Protein AF-A0A8T5DKL9-F1 (afdb_monomer_lite)

Sequence (125 aa):
MVCGAIACVGKIAPLYNLAFSVIAFGLLIALISIKMNHNKVFIKPWYYLLSALSVFILEELITALKFFNIISESAIPRWFNAVFELIMVALFIYMLFVQINHVTEKYKQQTDELDRGRSQTRNLK

Secondary structure (DSSP, 8-state):
----HHHHHHHHHHHHHHHHHHHHHHHHHHHHHHHHT-TTS--HHHHHHHHHHHHHHHHHHHHHHHHTTSS-GGGS-THHHHHHHHHHHHHHHHHHHHHHHHHHHHHHHHHHHHHHHHHHHHTT-

Foldseek 3Di:
DPCDPCNVCVLCVLVVVLVVLVVVLVVLVVVLVVCVVPPPDDNVLSVLVNVLSVLVNVLSVVVVCCSVVVDPPVVDDPCNVVVSVVSSVVSNVVSVVVVVVVVVVVVVVVVVVVVVVVVVVVVVD

Structure (mmCIF, N/CA/C/O backbone):
data_AF-A0A8T5DKL9-F1
#
_entry.id   AF-A0A8T5DKL9-F1
#
loop_
_atom_site.group_PDB
_atom_site.id
_atom_site.type_symbol
_atom_site.label_atom_id
_atom_site.label_alt_id
_atom_site.label_comp_id
_atom_site.label_asym_id
_atom_site.label_entity_id
_atom_site.label_seq_id
_atom_site.pdbx_PDB_ins_code
_atom_site.Cartn_x
_atom_site.Cartn_y
_atom_site.Cartn_z
_atom_site.occupancy
_atom_site.B_iso_or_equiv
_atom_site.auth_seq_id
_atom_site.auth_comp_id
_atom_site.auth_asym_id
_atom_site.auth_atom_id
_atom_site.pdbx_PDB_model_num
ATOM 1 N N . MET A 1 1 ? 29.363 14.542 -22.632 1.00 45.66 1 MET A N 1
ATOM 2 C CA . MET A 1 1 ? 28.072 14.679 -21.924 1.00 45.66 1 MET A CA 1
ATOM 3 C C . MET A 1 1 ? 28.330 14.506 -20.442 1.00 45.66 1 MET A C 1
ATOM 5 O O . MET A 1 1 ? 28.635 13.401 -20.015 1.00 45.66 1 MET A O 1
ATOM 9 N N . VAL A 1 2 ? 28.303 15.595 -19.677 1.00 47.25 2 VAL A N 1
ATOM 10 C CA . VAL A 1 2 ? 28.479 15.544 -18.222 1.00 47.25 2 VAL A CA 1
ATOM 11 C C . VAL A 1 2 ? 27.170 15.008 -17.641 1.00 47.25 2 VAL A C 1
ATOM 13 O O . VAL A 1 2 ? 26.165 15.715 -17.655 1.00 47.25 2 VAL A O 1
ATOM 16 N N . CYS A 1 3 ? 27.147 13.744 -17.204 1.00 52.09 3 CYS A N 1
ATOM 17 C CA . CYS A 1 3 ? 26.054 13.241 -16.368 1.00 52.09 3 CYS A CA 1
ATOM 18 C C . CYS A 1 3 ? 26.123 14.038 -15.064 1.00 52.09 3 CYS A C 1
ATOM 20 O O . CYS A 1 3 ? 26.956 13.752 -14.206 1.00 52.09 3 CYS A O 1
ATOM 22 N N . GLY A 1 4 ? 25.324 15.098 -14.937 1.00 58.34 4 GLY A N 1
ATOM 23 C CA . GLY A 1 4 ? 25.171 15.780 -13.658 1.00 58.34 4 GLY A CA 1
ATOM 24 C C . GLY A 1 4 ? 24.690 14.764 -12.626 1.00 58.34 4 GLY A C 1
ATOM 25 O O . GLY A 1 4 ? 23.873 13.903 -12.959 1.00 58.34 4 GLY A O 1
ATOM 26 N N . ALA A 1 5 ? 25.179 14.855 -11.387 1.00 58.75 5 ALA A N 1
ATOM 27 C CA . ALA A 1 5 ? 24.816 13.938 -10.302 1.00 58.75 5 ALA A CA 1
ATOM 28 C C . ALA A 1 5 ? 23.294 13.702 -10.213 1.00 58.75 5 ALA A C 1
ATOM 30 O O . ALA A 1 5 ? 22.856 12.594 -9.950 1.00 58.75 5 ALA A O 1
ATOM 31 N N . ILE A 1 6 ? 22.488 14.706 -10.563 1.00 59.56 6 ILE A N 1
ATOM 32 C CA . ILE A 1 6 ? 21.021 14.668 -10.622 1.00 59.56 6 ILE A CA 1
ATOM 33 C C . ILE A 1 6 ? 20.492 13.627 -11.632 1.00 59.56 6 ILE A C 1
ATOM 35 O O . ILE A 1 6 ? 19.583 12.865 -11.314 1.00 59.56 6 ILE A O 1
ATOM 39 N N . ALA A 1 7 ? 21.076 13.546 -12.832 1.00 57.22 7 ALA A N 1
ATOM 40 C CA . ALA A 1 7 ? 20.661 12.598 -13.871 1.00 57.22 7 ALA A CA 1
ATOM 41 C C . ALA A 1 7 ? 21.092 11.162 -13.547 1.00 57.22 7 ALA A C 1
ATOM 43 O O . ALA A 1 7 ? 20.392 10.208 -13.876 1.00 57.22 7 ALA A O 1
ATOM 44 N N . CYS A 1 8 ? 22.240 11.010 -12.889 1.00 57.41 8 CYS A N 1
ATOM 45 C CA . CYS A 1 8 ? 22.750 9.712 -12.473 1.00 57.41 8 CYS A CA 1
ATOM 46 C C . CYS A 1 8 ? 22.024 9.202 -11.199 1.00 57.41 8 CYS A C 1
ATOM 48 O O . CYS A 1 8 ? 21.677 8.027 -11.140 1.00 57.41 8 CYS A O 1
ATOM 50 N N . VAL A 1 9 ? 21.669 10.070 -10.240 1.00 59.41 9 VAL A N 1
ATOM 5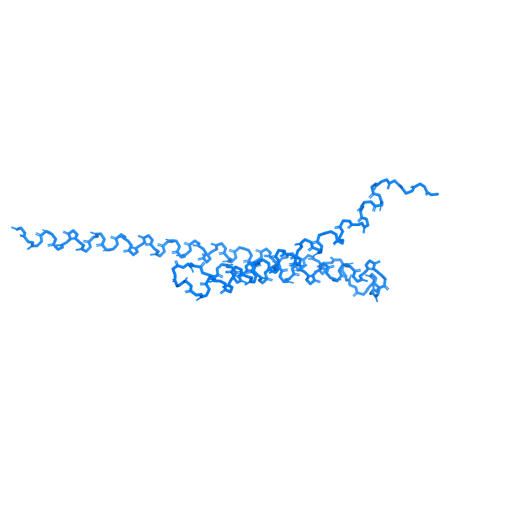1 C CA . VAL A 1 9 ? 20.866 9.723 -9.044 1.00 59.41 9 VAL A CA 1
ATOM 52 C C . VAL A 1 9 ? 19.405 9.435 -9.402 1.00 59.41 9 VAL A C 1
ATOM 54 O O . VAL A 1 9 ? 18.843 8.451 -8.922 1.00 59.41 9 VAL A O 1
ATOM 57 N N . GLY A 1 10 ? 18.803 10.221 -10.302 1.00 59.81 10 GLY A N 1
ATOM 58 C CA . GLY A 1 10 ? 17.418 10.015 -10.746 1.00 59.81 10 GLY A CA 1
ATOM 59 C C . GLY A 1 10 ? 17.177 8.664 -11.430 1.00 59.81 10 GLY A C 1
ATOM 60 O O . GLY A 1 10 ? 16.060 8.162 -11.412 1.00 59.81 10 GLY A O 1
ATOM 61 N N . LYS A 1 11 ? 18.228 8.039 -11.981 1.00 61.59 11 LYS A N 1
ATOM 62 C CA . LYS A 1 11 ? 18.165 6.695 -12.576 1.00 61.59 11 LYS A CA 1
ATOM 63 C C . LYS A 1 11 ? 18.253 5.556 -11.560 1.00 61.59 11 LYS A C 1
ATOM 65 O O . LYS A 1 11 ? 17.785 4.462 -11.849 1.00 61.59 11 LYS A O 1
ATOM 70 N N . ILE A 1 12 ? 18.861 5.790 -10.397 1.00 68.75 12 ILE A N 1
ATOM 71 C CA . ILE A 1 12 ? 19.069 4.751 -9.375 1.00 68.75 12 ILE A CA 1
ATOM 72 C C . ILE A 1 12 ? 17.951 4.796 -8.321 1.00 68.75 12 ILE A C 1
ATOM 74 O O . ILE A 1 12 ? 17.609 3.770 -7.739 1.00 68.75 12 ILE A O 1
ATOM 78 N N . ALA A 1 13 ? 17.326 5.961 -8.117 1.00 70.56 13 ALA A N 1
ATOM 79 C CA . ALA A 1 13 ? 16.236 6.142 -7.157 1.00 70.56 13 ALA A CA 1
ATOM 80 C C . ALA A 1 13 ? 15.088 5.106 -7.273 1.00 70.56 13 ALA A C 1
ATOM 82 O O . ALA A 1 13 ? 14.711 4.558 -6.235 1.00 70.56 13 ALA A O 1
ATOM 83 N N . PRO A 1 14 ? 14.589 4.740 -8.474 1.00 69.50 14 PRO A N 1
ATOM 84 C CA . PRO A 1 14 ? 13.527 3.734 -8.601 1.00 69.50 14 PRO A CA 1
ATOM 85 C C . PRO A 1 14 ? 13.951 2.346 -8.096 1.00 69.50 14 PRO A C 1
ATOM 87 O O . PRO A 1 14 ? 13.179 1.637 -7.458 1.00 69.50 14 PRO A O 1
ATOM 90 N N . LEU A 1 15 ? 15.217 1.965 -8.305 1.00 73.62 15 LEU A N 1
ATOM 91 C CA . LEU A 1 15 ? 15.743 0.670 -7.860 1.00 73.62 15 LEU A CA 1
ATOM 92 C C . LEU A 1 15 ? 15.833 0.583 -6.331 1.00 73.62 15 LEU A C 1
A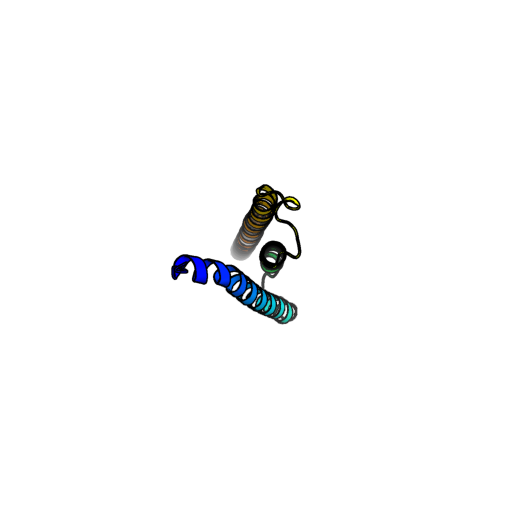TOM 94 O O . LEU A 1 15 ? 15.518 -0.461 -5.757 1.00 73.62 15 LEU A O 1
ATOM 98 N N . TYR A 1 16 ? 16.228 1.672 -5.661 1.00 79.88 16 TYR A N 1
ATOM 99 C CA . TYR A 1 16 ? 16.248 1.723 -4.196 1.00 79.88 16 TYR A CA 1
ATOM 100 C C . TYR A 1 16 ? 14.840 1.687 -3.598 1.00 79.88 16 TYR A C 1
ATOM 102 O O . TYR A 1 16 ? 14.618 0.956 -2.631 1.00 79.88 16 TYR A O 1
ATOM 110 N N . ASN A 1 17 ? 13.890 2.422 -4.185 1.00 80.94 17 ASN A N 1
ATOM 111 C CA . ASN A 1 17 ? 12.492 2.405 -3.751 1.00 80.94 17 ASN A CA 1
ATOM 112 C C . ASN A 1 17 ? 11.883 1.007 -3.889 1.00 80.94 17 ASN A C 1
ATOM 114 O O . ASN A 1 17 ? 11.266 0.511 -2.943 1.00 80.94 17 ASN A O 1
ATOM 118 N N . LEU A 1 18 ? 12.131 0.331 -5.014 1.00 81.31 18 LEU A N 1
ATOM 119 C CA . LEU A 1 18 ? 11.691 -1.044 -5.224 1.00 81.31 18 LEU A CA 1
ATOM 120 C C . LEU A 1 18 ? 12.291 -1.985 -4.168 1.00 81.31 18 LEU A C 1
ATOM 122 O O . LEU A 1 18 ? 11.548 -2.702 -3.499 1.00 81.31 18 LEU A O 1
ATOM 126 N N . ALA A 1 19 ? 13.609 -1.946 -3.947 1.00 83.06 19 ALA A N 1
ATOM 127 C CA . ALA A 1 19 ? 14.263 -2.792 -2.947 1.00 83.06 19 ALA A CA 1
ATOM 128 C C . ALA A 1 19 ? 13.713 -2.552 -1.529 1.00 83.06 19 ALA A C 1
ATOM 130 O O . ALA A 1 19 ? 13.400 -3.504 -0.810 1.00 83.06 19 ALA A O 1
ATOM 131 N N . PHE A 1 20 ? 13.539 -1.288 -1.140 1.00 85.06 20 PHE A N 1
ATOM 132 C CA . PHE A 1 20 ? 12.973 -0.928 0.158 1.00 85.06 20 PHE A CA 1
ATOM 133 C C . PHE A 1 20 ? 11.521 -1.404 0.305 1.00 85.06 20 PHE A C 1
ATOM 135 O O . PHE A 1 20 ? 11.155 -1.957 1.343 1.00 85.06 20 PHE A O 1
ATOM 142 N N . SER A 1 21 ? 10.708 -1.260 -0.744 1.00 86.38 21 SER A N 1
ATOM 143 C CA . SER A 1 21 ? 9.311 -1.707 -0.742 1.00 86.38 21 SER A CA 1
ATOM 144 C C . SER A 1 21 ? 9.174 -3.222 -0.577 1.00 86.38 21 SER A C 1
ATOM 146 O O . SER A 1 21 ? 8.324 -3.679 0.187 1.00 86.38 21 SER A O 1
ATOM 148 N N . VAL A 1 22 ? 10.061 -4.007 -1.199 1.00 87.50 22 VAL A N 1
ATOM 149 C CA . VAL A 1 22 ? 10.096 -5.471 -1.060 1.00 87.50 22 VAL A CA 1
ATOM 150 C C . VAL A 1 22 ? 10.464 -5.879 0.368 1.00 87.50 22 VAL A C 1
ATOM 152 O O . VAL A 1 22 ? 9.832 -6.772 0.935 1.00 87.50 22 VAL A O 1
ATOM 155 N N . ILE A 1 23 ? 11.438 -5.203 0.986 1.00 88.88 23 ILE A N 1
ATOM 156 C CA . ILE A 1 23 ? 11.796 -5.440 2.394 1.00 88.88 23 ILE A CA 1
ATOM 157 C C . ILE A 1 23 ? 10.606 -5.118 3.304 1.00 88.88 23 ILE A C 1
ATOM 159 O O . ILE A 1 23 ? 10.233 -5.937 4.148 1.00 88.88 23 ILE A O 1
ATOM 163 N N . ALA A 1 24 ? 9.981 -3.953 3.113 1.00 87.69 24 ALA A N 1
ATOM 164 C CA . ALA A 1 24 ? 8.801 -3.551 3.873 1.00 87.69 24 ALA A CA 1
ATOM 165 C C . ALA A 1 24 ? 7.657 -4.567 3.719 1.00 87.69 24 ALA A C 1
ATOM 167 O O . ALA A 1 24 ? 7.005 -4.910 4.704 1.00 87.69 24 ALA A O 1
ATOM 168 N N . PHE A 1 25 ? 7.461 -5.109 2.516 1.00 90.50 25 PHE A N 1
ATOM 169 C CA . PHE A 1 25 ? 6.454 -6.129 2.229 1.00 90.50 25 PHE A CA 1
ATOM 170 C C . PHE A 1 25 ? 6.725 -7.439 2.971 1.00 90.50 25 PHE A C 1
ATOM 172 O O . PHE A 1 25 ? 5.823 -7.974 3.619 1.00 90.50 25 PHE A O 1
ATOM 179 N N . GLY A 1 26 ? 7.976 -7.912 2.969 1.00 89.25 26 GLY A N 1
ATOM 180 C CA . GLY A 1 26 ? 8.386 -9.090 3.738 1.00 89.25 26 GLY A CA 1
ATOM 181 C C . GLY A 1 26 ? 8.169 -8.919 5.245 1.00 89.25 26 GLY A C 1
ATOM 182 O O . GLY A 1 26 ? 7.614 -9.806 5.898 1.00 89.25 26 GLY A O 1
ATOM 183 N N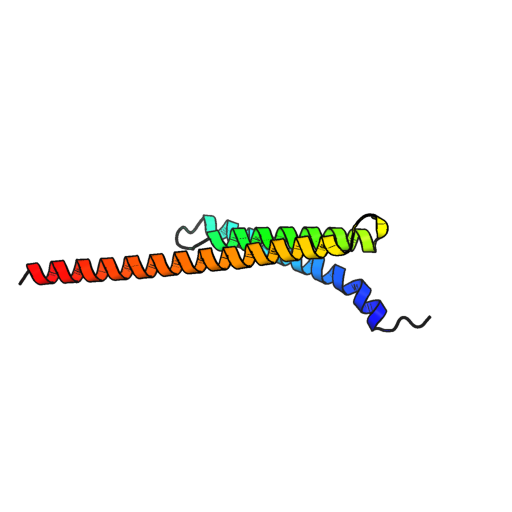 . LEU A 1 27 ? 8.527 -7.753 5.794 1.00 88.38 27 LEU A N 1
ATOM 184 C CA . LEU A 1 27 ? 8.281 -7.426 7.203 1.00 88.38 27 LEU A CA 1
ATOM 185 C C . LEU A 1 27 ? 6.784 -7.385 7.532 1.00 88.38 27 LEU A C 1
ATOM 187 O O . LEU A 1 27 ? 6.376 -7.863 8.592 1.00 88.38 27 LEU A O 1
ATOM 191 N N . LEU A 1 28 ? 5.954 -6.858 6.629 1.00 89.12 28 LEU A N 1
ATOM 192 C CA . LEU A 1 28 ? 4.508 -6.789 6.832 1.00 89.12 28 LEU A CA 1
ATOM 193 C C . LEU A 1 28 ? 3.864 -8.182 6.838 1.00 89.12 28 LEU A C 1
ATOM 195 O O . LEU A 1 28 ? 3.020 -8.465 7.690 1.00 89.12 28 LEU A O 1
ATOM 199 N N . ILE A 1 29 ? 4.292 -9.070 5.935 1.00 88.50 29 ILE A N 1
ATOM 200 C CA . ILE A 1 29 ? 3.859 -10.476 5.917 1.00 88.50 29 ILE A CA 1
ATOM 201 C C . ILE A 1 29 ? 4.263 -11.173 7.215 1.00 88.50 29 ILE A C 1
ATOM 203 O O . ILE A 1 29 ? 3.439 -11.863 7.823 1.00 88.50 29 ILE A O 1
ATOM 207 N N . ALA A 1 30 ? 5.504 -10.977 7.667 1.00 86.94 30 ALA A N 1
ATOM 208 C CA . ALA A 1 30 ? 5.980 -11.544 8.924 1.00 86.94 30 ALA A CA 1
ATOM 209 C C . ALA A 1 30 ? 5.142 -11.043 10.113 1.00 86.94 30 ALA A C 1
ATOM 211 O O . ALA A 1 30 ? 4.700 -11.845 10.937 1.00 86.94 30 ALA A O 1
ATOM 212 N N . LEU A 1 31 ? 4.838 -9.742 10.163 1.00 85.44 31 LEU A N 1
ATOM 213 C CA . LEU A 1 31 ? 3.996 -9.142 11.199 1.00 85.44 31 LEU A CA 1
ATOM 214 C C . LEU A 1 31 ? 2.582 -9.744 11.217 1.00 85.44 31 LEU A C 1
ATOM 216 O O . LEU A 1 31 ? 2.073 -10.088 12.284 1.00 85.44 31 LEU A O 1
ATOM 220 N N . ILE A 1 32 ? 1.949 -9.881 10.049 1.00 85.31 32 ILE A N 1
ATOM 221 C CA . ILE A 1 32 ? 0.617 -10.488 9.902 1.00 85.31 32 ILE A CA 1
ATOM 222 C C . ILE A 1 32 ? 0.651 -11.951 10.362 1.00 85.31 32 ILE A C 1
ATOM 224 O O . ILE A 1 32 ? -0.205 -12.363 11.146 1.00 85.31 32 ILE A O 1
ATOM 228 N N . SER A 1 33 ? 1.674 -12.702 9.951 1.00 83.69 33 SER A N 1
ATOM 229 C CA . SER A 1 33 ? 1.835 -14.126 10.275 1.00 83.69 33 SER A CA 1
ATOM 230 C C . SER A 1 33 ? 2.038 -14.363 11.775 1.00 83.69 33 SER A C 1
ATOM 232 O O . SER A 1 33 ? 1.369 -15.212 12.359 1.00 83.69 33 SER A O 1
ATOM 234 N N . ILE A 1 34 ? 2.895 -13.573 12.433 1.00 81.44 34 ILE A N 1
ATOM 235 C CA . ILE A 1 34 ? 3.119 -13.651 13.889 1.00 81.44 34 ILE A CA 1
ATOM 236 C C . ILE A 1 34 ? 1.828 -13.330 14.650 1.00 81.44 34 ILE A C 1
ATOM 238 O O . ILE A 1 34 ? 1.491 -13.967 15.650 1.00 81.44 34 ILE A O 1
ATOM 242 N N . LYS A 1 35 ? 1.080 -12.334 14.176 1.00 73.06 35 LYS A N 1
ATOM 243 C CA . LYS A 1 35 ? -0.108 -11.835 14.864 1.00 73.06 35 LYS A CA 1
ATOM 244 C C . LYS A 1 35 ? -1.320 -12.759 14.722 1.00 73.06 35 LYS A C 1
ATOM 246 O O . LYS A 1 35 ? -2.157 -12.756 15.621 1.00 73.06 35 LYS A O 1
ATOM 251 N N . MET A 1 36 ? -1.404 -13.584 13.674 1.00 68.25 36 MET A N 1
ATOM 252 C CA . MET A 1 36 ? -2.448 -14.619 13.567 1.00 68.25 36 MET A CA 1
ATOM 253 C C . MET A 1 36 ? -2.452 -15.580 14.769 1.00 68.25 36 MET A C 1
ATOM 255 O O . MET A 1 36 ? -3.512 -16.087 15.123 1.00 68.25 36 MET A O 1
ATOM 259 N N . ASN A 1 37 ? -1.320 -15.755 15.463 1.00 66.56 37 ASN A N 1
ATOM 260 C CA . ASN A 1 37 ? -1.245 -16.549 16.695 1.00 66.56 37 ASN A CA 1
ATOM 261 C C . ASN A 1 37 ? -1.743 -15.819 17.959 1.00 66.56 37 ASN A C 1
ATOM 263 O O . ASN A 1 37 ? -2.013 -16.461 18.973 1.00 66.56 37 ASN A O 1
ATOM 267 N N . HIS A 1 38 ? -1.887 -14.491 17.931 1.00 67.50 38 HIS A N 1
ATOM 268 C CA . HIS A 1 38 ? -2.287 -13.686 19.087 1.00 67.50 38 HIS A CA 1
ATOM 269 C C . HIS A 1 38 ? -3.615 -12.957 18.818 1.00 67.50 38 HIS A C 1
ATOM 271 O O . HIS A 1 38 ? -3.641 -11.818 18.351 1.00 67.50 38 HIS A O 1
ATOM 277 N N . ASN A 1 39 ? -4.733 -13.578 19.218 1.00 64.31 39 ASN A N 1
ATOM 278 C CA . ASN A 1 39 ? -6.121 -13.104 19.026 1.00 64.31 39 ASN A CA 1
ATOM 279 C C . ASN A 1 39 ? -6.462 -11.709 19.604 1.00 64.31 39 ASN A C 1
ATOM 281 O O . ASN A 1 39 ? -7.588 -11.237 19.465 1.00 64.31 39 ASN A O 1
ATOM 285 N N . LYS A 1 40 ? -5.525 -11.032 20.277 1.00 73.19 40 LYS A N 1
ATOM 286 C CA . LYS A 1 40 ? -5.768 -9.745 20.948 1.00 73.19 40 LYS A CA 1
ATOM 287 C C . LYS A 1 40 ? -5.557 -8.524 20.060 1.00 73.19 40 LYS A C 1
ATOM 289 O O . LYS A 1 40 ? -5.844 -7.412 20.503 1.00 73.19 40 LYS A O 1
ATOM 294 N N . VAL A 1 41 ? -5.049 -8.688 18.839 1.00 78.12 41 VAL A N 1
ATOM 295 C CA . VAL A 1 41 ? -4.647 -7.533 18.038 1.00 78.12 41 VAL A CA 1
ATOM 296 C C . VAL A 1 41 ? -5.475 -7.380 16.772 1.00 78.12 41 VAL A C 1
ATOM 298 O O . VAL A 1 41 ? -5.594 -8.286 15.955 1.00 78.12 41 VAL A O 1
ATOM 301 N N . PHE A 1 42 ? -5.999 -6.173 16.578 1.00 83.12 42 PHE A N 1
ATOM 302 C CA . PHE A 1 42 ? -6.770 -5.810 15.399 1.00 83.12 42 PHE A CA 1
ATOM 303 C C . PHE A 1 42 ? -5.897 -5.910 14.138 1.00 83.12 42 PHE A C 1
ATOM 305 O O . PHE A 1 42 ? -4.943 -5.144 13.958 1.00 83.12 42 PHE A O 1
ATOM 312 N N . ILE A 1 43 ? -6.173 -6.923 13.311 1.00 86.69 43 ILE A N 1
ATOM 313 C CA . ILE A 1 43 ? -5.369 -7.287 12.135 1.00 86.69 43 ILE A CA 1
ATOM 314 C C . ILE A 1 43 ? -5.926 -6.719 10.822 1.00 86.69 43 ILE A C 1
ATOM 316 O O . ILE A 1 43 ? -5.155 -6.439 9.913 1.00 86.69 43 ILE A O 1
ATOM 320 N N . LYS A 1 44 ? -7.238 -6.447 10.748 1.00 87.75 44 LYS A N 1
ATOM 321 C CA . LYS A 1 44 ? -7.919 -5.963 9.530 1.00 87.75 44 LYS A CA 1
ATOM 322 C C . LYS A 1 44 ? -7.205 -4.801 8.810 1.00 87.75 44 LYS A C 1
ATOM 324 O O . LYS A 1 44 ? -7.036 -4.913 7.601 1.00 87.75 44 LYS A O 1
ATOM 329 N N . PRO A 1 45 ? -6.723 -3.739 9.490 1.00 88.81 45 PRO A N 1
ATOM 330 C CA . PRO A 1 45 ? -6.038 -2.624 8.827 1.00 88.81 45 PRO A CA 1
ATOM 331 C C . PRO A 1 45 ? -4.774 -3.044 8.074 1.00 88.81 45 PRO A C 1
ATOM 333 O O . PRO A 1 45 ? -4.475 -2.521 7.008 1.00 88.81 45 PRO A O 1
ATOM 336 N N . TRP A 1 46 ? -4.058 -4.032 8.607 1.00 90.00 46 TRP A N 1
ATOM 337 C CA . TRP A 1 46 ? -2.792 -4.498 8.053 1.00 90.00 46 TRP A CA 1
ATOM 338 C C . TRP A 1 46 ? -2.978 -5.221 6.719 1.00 90.00 46 TRP A C 1
ATOM 340 O O . TRP A 1 46 ? -2.094 -5.143 5.877 1.00 90.00 46 TRP A O 1
ATOM 350 N N . TYR A 1 47 ? -4.135 -5.850 6.480 1.00 90.00 47 TYR A N 1
ATOM 351 C CA . TYR A 1 47 ? -4.457 -6.426 5.170 1.00 90.00 47 TYR A CA 1
ATOM 352 C C . TYR A 1 47 ? -4.675 -5.353 4.096 1.00 90.00 47 TYR A C 1
ATOM 354 O O . TYR A 1 47 ? -4.244 -5.535 2.958 1.00 90.00 47 TYR A O 1
ATOM 362 N N . TYR A 1 48 ? -5.293 -4.221 4.445 1.00 92.44 48 TYR A N 1
ATOM 363 C CA . TYR A 1 48 ? -5.446 -3.099 3.511 1.00 92.44 48 TYR A CA 1
ATOM 364 C C . TYR A 1 48 ? -4.102 -2.433 3.222 1.00 92.44 48 TYR A C 1
ATOM 366 O O . TYR A 1 48 ? -3.805 -2.152 2.064 1.00 92.44 48 TYR A O 1
ATOM 374 N N . LEU A 1 49 ? -3.258 -2.270 4.246 1.00 9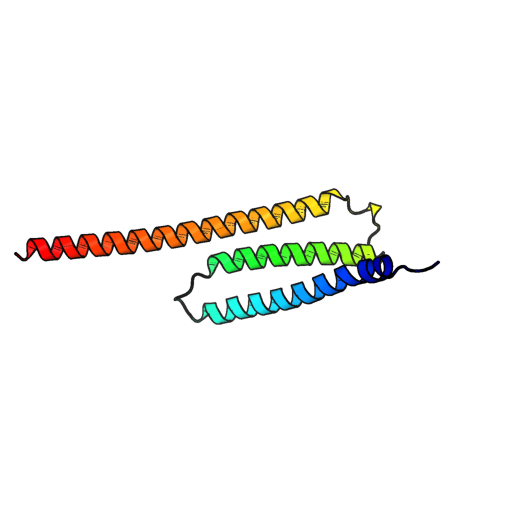1.31 49 LEU A N 1
ATOM 375 C CA . LEU A 1 49 ? -1.890 -1.783 4.077 1.00 91.31 49 LEU A CA 1
ATOM 376 C C . LEU A 1 49 ? -1.053 -2.723 3.196 1.00 91.31 49 LEU A C 1
ATOM 378 O O . LEU A 1 49 ? -0.350 -2.257 2.305 1.00 91.31 49 LEU A O 1
ATOM 382 N N . LEU A 1 50 ? -1.167 -4.041 3.403 1.00 92.25 50 LEU A N 1
ATOM 383 C CA . LEU A 1 50 ? -0.509 -5.045 2.564 1.00 92.25 50 LEU A CA 1
ATOM 384 C C . LEU A 1 50 ? -0.977 -4.940 1.112 1.00 92.25 50 LEU A C 1
ATOM 386 O O . LEU A 1 50 ? -0.151 -4.946 0.208 1.00 92.25 50 LEU A O 1
ATOM 390 N N . SER A 1 51 ? -2.287 -4.795 0.900 1.00 92.69 51 SER A N 1
ATOM 391 C CA . SER A 1 51 ? -2.872 -4.658 -0.436 1.00 92.69 51 SER A CA 1
ATOM 392 C C . SER A 1 51 ? -2.375 -3.392 -1.138 1.00 92.69 51 SER A C 1
ATOM 394 O O . SER A 1 51 ? -1.975 -3.459 -2.296 1.00 92.69 51 SER A O 1
ATOM 396 N N . ALA A 1 52 ? -2.333 -2.254 -0.437 1.00 92.94 52 ALA A N 1
ATOM 397 C CA . ALA A 1 52 ? -1.801 -1.004 -0.982 1.00 92.94 52 ALA A CA 1
ATOM 398 C C . ALA A 1 52 ? -0.312 -1.133 -1.340 1.00 92.94 52 ALA A C 1
ATOM 400 O O . ALA A 1 52 ? 0.102 -0.701 -2.412 1.00 92.94 52 ALA A O 1
ATOM 401 N N . LEU A 1 53 ? 0.479 -1.796 -0.492 1.00 91.94 53 LEU A N 1
ATOM 402 C CA . LEU A 1 53 ? 1.895 -2.044 -0.756 1.00 91.94 53 LEU A CA 1
ATOM 403 C C . LEU A 1 53 ? 2.116 -3.012 -1.931 1.00 91.94 53 LEU A C 1
ATOM 405 O O . LEU A 1 53 ? 3.049 -2.823 -2.704 1.00 91.94 53 LEU A O 1
ATOM 409 N N . SER A 1 54 ? 1.255 -4.018 -2.118 1.00 91.75 54 SER A N 1
ATOM 410 C CA . SER A 1 54 ? 1.290 -4.874 -3.313 1.00 91.75 54 SER A CA 1
ATOM 411 C C . SER A 1 54 ? 1.011 -4.088 -4.592 1.00 91.75 54 SER A C 1
ATOM 413 O O . SER A 1 54 ? 1.686 -4.307 -5.596 1.00 91.75 54 SER A O 1
ATOM 415 N N . VAL A 1 55 ? 0.042 -3.167 -4.554 1.00 93.94 55 VAL A N 1
ATOM 416 C CA . VAL A 1 55 ? -0.258 -2.275 -5.683 1.00 93.94 55 VAL A CA 1
ATOM 417 C C . VAL A 1 55 ? 0.941 -1.374 -5.988 1.00 93.94 55 VAL A C 1
ATOM 419 O O . VAL A 1 55 ? 1.332 -1.270 -7.147 1.00 93.94 55 VAL A O 1
ATOM 422 N N . PHE A 1 56 ? 1.574 -0.811 -4.955 1.00 90.88 56 PHE A N 1
ATOM 423 C CA . PHE A 1 56 ? 2.795 -0.015 -5.094 1.00 90.88 56 PHE A CA 1
ATOM 424 C C . PHE A 1 56 ? 3.939 -0.804 -5.747 1.00 90.88 56 PHE A C 1
ATOM 426 O O . PHE A 1 56 ? 4.549 -0.348 -6.708 1.00 90.88 56 PHE A O 1
ATOM 433 N N . ILE A 1 57 ? 4.207 -2.025 -5.271 1.00 90.94 57 ILE A N 1
ATOM 434 C CA . ILE A 1 57 ? 5.255 -2.889 -5.838 1.00 90.94 57 ILE A CA 1
ATOM 435 C C . ILE A 1 57 ? 4.975 -3.197 -7.310 1.00 90.94 57 ILE A C 1
ATOM 437 O O . ILE A 1 57 ? 5.903 -3.218 -8.116 1.00 90.94 57 ILE A O 1
ATOM 441 N N . LEU A 1 58 ? 3.713 -3.437 -7.673 1.00 91.44 58 LEU A N 1
ATOM 442 C CA . LEU A 1 58 ? 3.331 -3.684 -9.060 1.00 91.44 58 LEU A CA 1
ATOM 443 C C . LEU A 1 58 ? 3.599 -2.456 -9.945 1.00 91.44 58 LEU A C 1
ATOM 445 O O . LEU A 1 58 ? 4.151 -2.607 -11.035 1.00 91.44 58 LEU A O 1
ATOM 449 N N . GLU A 1 59 ? 3.250 -1.256 -9.478 1.00 90.88 59 GLU A N 1
ATOM 450 C CA . GLU A 1 59 ? 3.529 0.000 -10.183 1.00 90.88 59 GLU A CA 1
ATOM 451 C C . GLU A 1 59 ? 5.040 0.223 -10.379 1.00 90.88 59 GLU A C 1
ATOM 453 O O . GLU A 1 59 ? 5.496 0.515 -11.490 1.00 90.88 59 GLU A O 1
ATOM 458 N N . GLU A 1 60 ? 5.832 0.038 -9.323 1.00 87.69 60 GLU A N 1
ATOM 459 C CA . GLU A 1 60 ? 7.291 0.174 -9.372 1.00 87.69 60 GLU A CA 1
ATOM 460 C C . GLU A 1 60 ? 7.929 -0.884 -10.280 1.00 87.69 60 GLU A C 1
ATOM 462 O O . GLU A 1 60 ? 8.844 -0.576 -11.043 1.00 87.69 60 GLU A O 1
ATOM 467 N N . LEU A 1 61 ? 7.412 -2.119 -10.290 1.00 88.19 61 LEU A N 1
ATOM 468 C CA . LEU A 1 61 ? 7.862 -3.162 -11.215 1.00 88.19 61 LEU A CA 1
ATOM 469 C C . LEU A 1 61 ? 7.631 -2.740 -12.671 1.00 88.19 61 LEU A C 1
ATOM 471 O O . LEU A 1 61 ? 8.528 -2.862 -13.503 1.00 88.19 61 LEU A O 1
ATOM 475 N N . ILE A 1 62 ? 6.446 -2.213 -12.983 1.00 88.06 62 ILE A N 1
ATOM 476 C CA . ILE A 1 62 ? 6.118 -1.710 -14.323 1.00 88.06 62 ILE A CA 1
ATOM 477 C C . ILE A 1 62 ? 7.049 -0.550 -14.697 1.00 88.06 62 ILE A C 1
ATOM 479 O O . ILE A 1 62 ? 7.577 -0.509 -15.811 1.00 88.06 62 ILE A O 1
ATOM 483 N N . THR A 1 63 ? 7.295 0.365 -13.763 1.00 85.06 63 THR A N 1
ATOM 484 C CA . THR A 1 63 ? 8.203 1.502 -13.956 1.00 85.06 63 THR A CA 1
ATOM 485 C C . THR A 1 63 ? 9.643 1.038 -14.198 1.00 85.06 63 THR A C 1
ATOM 487 O O . THR A 1 63 ? 10.299 1.522 -15.124 1.00 85.06 63 THR A O 1
ATOM 490 N N . ALA A 1 64 ? 10.117 0.037 -13.457 1.00 84.31 64 ALA A N 1
ATOM 491 C CA . ALA A 1 64 ? 11.423 -0.578 -13.665 1.00 84.31 64 ALA A CA 1
ATOM 492 C C . ALA A 1 64 ? 11.515 -1.283 -15.031 1.00 84.31 64 ALA A C 1
ATOM 494 O O . ALA A 1 64 ? 12.501 -1.111 -15.746 1.00 84.31 64 ALA A O 1
ATOM 495 N N . LEU A 1 65 ? 10.480 -2.019 -15.452 1.00 86.44 65 LEU A N 1
ATOM 496 C CA . LEU A 1 65 ? 10.437 -2.666 -16.772 1.00 86.44 65 LEU A CA 1
ATOM 497 C C . LEU A 1 65 ? 10.484 -1.651 -17.926 1.00 86.44 65 LEU A C 1
ATOM 499 O O . LEU A 1 65 ? 11.142 -1.909 -18.939 1.00 86.44 65 LEU A O 1
ATOM 503 N N . LYS A 1 66 ? 9.839 -0.487 -17.764 1.00 83.81 66 LYS A N 1
ATOM 504 C CA . LYS A 1 66 ? 9.967 0.644 -18.701 1.00 83.81 66 LYS A CA 1
ATOM 505 C C . LYS A 1 66 ? 11.396 1.180 -18.722 1.00 83.81 66 LYS A C 1
ATOM 507 O O . LYS A 1 66 ? 11.952 1.395 -19.793 1.00 83.81 66 LYS A O 1
ATOM 512 N N . PHE A 1 67 ? 12.013 1.340 -17.552 1.00 81.44 67 PHE A N 1
ATOM 513 C CA . PHE A 1 67 ? 13.392 1.814 -17.439 1.00 81.44 67 PHE A CA 1
ATOM 514 C C . PHE A 1 67 ? 14.404 0.888 -18.134 1.00 81.44 67 PHE A C 1
ATOM 516 O O . PHE A 1 67 ? 15.329 1.364 -18.791 1.00 81.44 67 PHE A O 1
ATOM 523 N N . PHE A 1 68 ? 14.205 -0.430 -18.054 1.00 83.12 68 PHE A N 1
ATOM 524 C CA . PHE A 1 68 ? 15.033 -1.418 -18.753 1.00 83.12 68 PHE A CA 1
ATOM 525 C C . PHE A 1 68 ? 14.728 -1.544 -20.259 1.00 83.12 68 PHE A C 1
ATOM 527 O O . PHE A 1 68 ? 15.325 -2.394 -20.917 1.00 83.12 68 PHE A O 1
ATOM 534 N N . ASN A 1 69 ? 13.829 -0.722 -20.822 1.00 83.62 69 ASN A N 1
ATOM 535 C CA . ASN A 1 69 ? 13.352 -0.811 -22.211 1.00 83.62 69 ASN A CA 1
ATOM 536 C C . ASN A 1 69 ? 12.754 -2.184 -22.587 1.00 83.62 69 ASN A C 1
ATOM 538 O O . ASN A 1 69 ? 12.678 -2.523 -23.767 1.00 83.62 69 ASN A O 1
ATOM 542 N N . ILE A 1 70 ? 12.304 -2.974 -21.604 1.00 86.69 70 ILE A N 1
ATOM 543 C CA . ILE A 1 70 ? 11.603 -4.247 -21.852 1.00 86.69 70 ILE A CA 1
ATOM 544 C C . ILE A 1 70 ? 10.191 -3.960 -22.374 1.00 86.69 70 ILE A C 1
ATOM 546 O O . ILE A 1 70 ? 9.690 -4.655 -23.254 1.00 86.69 70 ILE A O 1
ATOM 550 N N . ILE A 1 71 ? 9.563 -2.909 -21.842 1.00 84.38 71 ILE A N 1
ATOM 551 C CA . ILE A 1 71 ? 8.268 -2.399 -22.287 1.00 84.38 71 ILE A CA 1
ATOM 552 C C . ILE A 1 71 ? 8.489 -1.014 -22.890 1.00 84.38 71 ILE A C 1
ATOM 554 O O . ILE A 1 71 ? 9.090 -0.145 -22.258 1.00 84.38 71 ILE A O 1
ATOM 558 N N . SER A 1 72 ? 7.989 -0.792 -24.104 1.00 81.19 72 SER A N 1
ATOM 559 C CA . SER A 1 72 ? 8.067 0.510 -24.767 1.00 81.19 72 SER A CA 1
ATOM 560 C C . SER A 1 72 ? 7.269 1.565 -23.992 1.00 81.19 72 SER A C 1
ATOM 562 O O . SER A 1 72 ? 6.136 1.312 -23.585 1.00 81.19 72 SER A O 1
ATOM 564 N N . GLU A 1 73 ? 7.809 2.778 -23.837 1.00 72.38 73 GLU A N 1
ATOM 565 C CA . GLU A 1 73 ? 7.093 3.879 -23.166 1.00 72.38 73 GLU A CA 1
ATOM 566 C C . GLU A 1 73 ? 5.739 4.203 -23.808 1.00 72.38 73 GLU A C 1
ATOM 568 O O . GLU A 1 73 ? 4.813 4.611 -23.112 1.00 72.38 73 GLU A O 1
ATOM 573 N N . SER A 1 74 ? 5.606 3.977 -25.115 1.00 76.94 74 SER A N 1
ATOM 574 C CA . SER A 1 74 ? 4.364 4.158 -25.868 1.00 76.94 74 SER A CA 1
ATOM 575 C C . SER A 1 74 ? 3.268 3.150 -25.514 1.00 76.94 74 SER A C 1
ATOM 577 O O . SER A 1 74 ? 2.100 3.417 -25.784 1.00 76.94 74 SER A O 1
ATOM 579 N N . ALA A 1 75 ? 3.615 2.009 -24.911 1.00 80.31 75 ALA A N 1
ATOM 580 C CA . ALA A 1 75 ? 2.656 0.960 -24.580 1.00 80.31 75 ALA A CA 1
ATOM 581 C C . ALA A 1 75 ? 1.851 1.270 -23.309 1.00 80.31 75 ALA A C 1
ATOM 583 O O . ALA A 1 75 ? 0.722 0.802 -23.177 1.00 80.31 75 ALA A O 1
ATOM 584 N N . ILE A 1 76 ? 2.410 2.053 -22.376 1.00 80.75 76 ILE A N 1
ATOM 585 C CA . ILE A 1 76 ? 1.774 2.353 -21.085 1.00 80.75 76 ILE A CA 1
ATOM 586 C C . ILE A 1 76 ? 1.558 3.864 -20.950 1.00 80.75 76 ILE A C 1
ATOM 588 O O . ILE A 1 76 ? 2.520 4.604 -20.708 1.00 80.75 76 ILE A O 1
ATOM 592 N N . PRO A 1 77 ? 0.302 4.334 -21.059 1.00 84.88 77 PRO A N 1
ATOM 593 C CA . PRO A 1 77 ? -0.030 5.744 -20.927 1.00 84.88 77 PRO A CA 1
ATOM 594 C C . PRO A 1 77 ? 0.352 6.325 -19.562 1.00 84.88 77 PRO A C 1
ATOM 596 O O . PRO A 1 77 ? 0.220 5.669 -18.534 1.00 84.88 77 PRO A O 1
ATOM 599 N N . ARG A 1 78 ? 0.738 7.608 -19.527 1.00 81.44 78 ARG A N 1
ATOM 600 C CA . ARG A 1 78 ? 1.124 8.306 -18.282 1.00 81.44 78 ARG A CA 1
ATOM 601 C C . 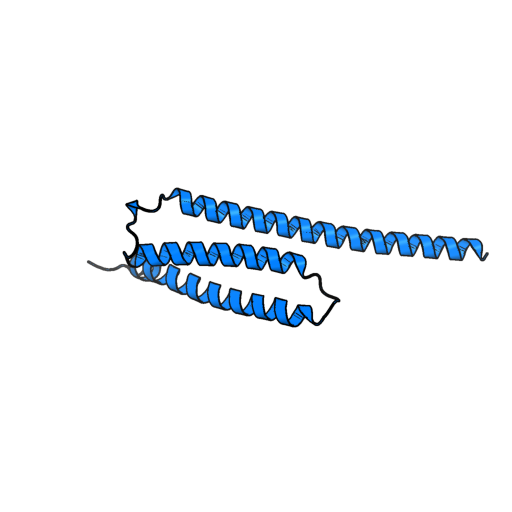ARG A 1 78 ? 0.017 8.320 -17.217 1.00 81.44 78 ARG A C 1
ATOM 603 O O . ARG A 1 78 ? 0.322 8.312 -16.032 1.00 81.44 78 ARG A O 1
ATOM 610 N N . TRP A 1 79 ? -1.253 8.317 -17.623 1.00 86.62 79 TRP A N 1
ATOM 611 C CA . TRP A 1 79 ? -2.388 8.286 -16.693 1.00 86.62 79 TRP A CA 1
ATOM 612 C C . TRP A 1 79 ? -2.520 6.954 -15.938 1.00 86.62 79 TRP A C 1
ATOM 614 O O . TRP A 1 79 ? -3.223 6.900 -14.935 1.00 86.62 79 TRP A O 1
ATOM 624 N N . PHE A 1 80 ? -1.835 5.894 -16.375 1.00 87.12 80 PHE A N 1
ATOM 625 C CA . PHE A 1 80 ? -1.883 4.587 -15.726 1.00 87.12 80 PHE A CA 1
ATOM 626 C C . PHE A 1 80 ? -1.294 4.613 -14.306 1.00 87.12 80 PHE A C 1
ATOM 628 O O . PHE A 1 80 ? -1.883 4.039 -13.395 1.00 87.12 80 PHE A O 1
ATOM 635 N N . ASN A 1 81 ? -0.207 5.361 -14.078 1.00 87.44 81 ASN A N 1
ATOM 636 C CA . ASN A 1 81 ? 0.348 5.564 -12.733 1.00 87.44 81 ASN A CA 1
ATOM 637 C C . ASN A 1 81 ? -0.655 6.276 -11.812 1.00 87.44 81 ASN A C 1
ATOM 639 O O . ASN A 1 81 ? -0.873 5.843 -10.687 1.00 87.44 81 ASN A O 1
ATOM 643 N N . ALA A 1 82 ? -1.362 7.293 -12.319 1.00 89.56 82 ALA A N 1
ATOM 644 C CA . ALA A 1 82 ? -2.382 7.999 -11.541 1.00 89.56 82 ALA A CA 1
ATOM 645 C C . ALA A 1 82 ? -3.540 7.079 -11.105 1.00 89.56 82 ALA A C 1
ATOM 647 O O . ALA A 1 82 ? -4.128 7.280 -10.044 1.00 89.56 82 ALA A O 1
ATOM 648 N N . VAL A 1 83 ? -3.864 6.044 -11.892 1.00 94.19 83 VAL A N 1
ATOM 649 C CA . VAL A 1 83 ? -4.855 5.027 -11.501 1.00 94.19 83 VAL A CA 1
ATOM 650 C C . VAL A 1 83 ? -4.345 4.189 -10.328 1.00 94.19 83 VAL A C 1
ATOM 652 O O . VAL A 1 83 ? -5.099 3.962 -9.382 1.00 94.19 83 VAL A O 1
ATOM 655 N N . PHE A 1 84 ? -3.080 3.761 -10.349 1.00 93.38 84 PHE A N 1
ATOM 656 C CA . PHE A 1 84 ? -2.481 3.038 -9.223 1.00 93.38 84 PHE A CA 1
ATOM 657 C C . PHE A 1 84 ? -2.431 3.887 -7.955 1.00 93.38 84 PHE A C 1
ATOM 659 O O . PHE A 1 84 ? -2.843 3.415 -6.894 1.00 93.38 84 PHE A O 1
ATOM 666 N N . GLU A 1 85 ? -2.016 5.149 -8.069 1.00 92.25 85 GLU A N 1
ATOM 667 C CA . GLU A 1 85 ? -2.031 6.099 -6.955 1.00 92.25 85 GLU A CA 1
ATOM 668 C C . GLU A 1 85 ? -3.435 6.253 -6.366 1.00 92.25 85 GLU A C 1
ATOM 670 O O . GLU A 1 85 ? -3.612 6.151 -5.150 1.00 92.25 85 GLU A O 1
ATOM 675 N N . LEU A 1 86 ? -4.455 6.415 -7.214 1.00 95.94 86 LEU A N 1
ATOM 676 C CA . LEU A 1 86 ? -5.839 6.539 -6.763 1.00 95.94 86 LEU A CA 1
ATOM 677 C C . LEU A 1 86 ? -6.314 5.283 -6.016 1.00 95.94 86 LEU A C 1
ATOM 679 O O . LEU A 1 86 ? -6.963 5.401 -4.975 1.00 95.94 86 LEU A O 1
ATOM 683 N N . ILE A 1 87 ? -5.971 4.089 -6.510 1.00 95.94 87 ILE A N 1
ATOM 684 C CA . ILE A 1 87 ? -6.287 2.817 -5.842 1.00 95.94 87 ILE A CA 1
ATOM 685 C C . ILE A 1 87 ? -5.610 2.752 -4.469 1.00 95.94 87 ILE A C 1
ATOM 687 O O . ILE A 1 87 ? -6.266 2.418 -3.480 1.00 95.94 87 ILE A O 1
ATOM 691 N N . MET A 1 88 ? -4.322 3.098 -4.383 1.00 95.25 88 MET A N 1
ATOM 692 C CA . MET A 1 88 ? -3.588 3.112 -3.115 1.00 95.25 88 MET A CA 1
ATOM 693 C C . MET A 1 88 ? -4.215 4.091 -2.119 1.00 95.25 88 MET A C 1
ATOM 695 O O . MET A 1 88 ? -4.497 3.709 -0.983 1.00 95.25 88 MET A O 1
ATOM 699 N N . VAL A 1 89 ? -4.506 5.324 -2.542 1.00 96.06 89 VAL A N 1
ATOM 700 C CA . VAL A 1 89 ? -5.153 6.340 -1.697 1.00 96.06 89 VAL A CA 1
ATOM 701 C C . VAL A 1 89 ? -6.526 5.864 -1.218 1.00 96.06 89 VAL A C 1
ATOM 703 O O . VAL A 1 89 ? -6.831 5.983 -0.031 1.00 96.06 89 VAL A O 1
ATOM 706 N N . ALA A 1 90 ? -7.335 5.268 -2.095 1.00 97.25 90 ALA A N 1
ATOM 707 C CA . ALA A 1 90 ? -8.633 4.712 -1.718 1.00 97.25 90 ALA A CA 1
ATOM 708 C C . ALA A 1 90 ? -8.500 3.597 -0.663 1.00 97.25 90 ALA A C 1
ATOM 710 O O . ALA A 1 90 ? -9.250 3.589 0.317 1.00 97.25 90 ALA A O 1
ATOM 711 N N . LEU A 1 91 ? -7.517 2.699 -0.811 1.00 95.94 91 LEU A N 1
ATOM 712 C CA . LEU A 1 91 ? -7.219 1.653 0.176 1.00 95.94 91 LEU A CA 1
ATOM 713 C C . LEU A 1 91 ? -6.784 2.242 1.523 1.00 95.94 91 LEU A C 1
ATOM 715 O O . LEU A 1 91 ? -7.250 1.778 2.566 1.00 95.94 91 LEU A O 1
ATOM 719 N N . PHE A 1 92 ? -5.945 3.280 1.518 1.00 95.06 92 PHE A N 1
ATOM 720 C CA . PHE A 1 92 ? -5.528 3.975 2.738 1.00 95.06 92 PHE A CA 1
ATOM 721 C C . PHE A 1 92 ? -6.702 4.658 3.443 1.00 95.06 92 PHE A C 1
ATOM 723 O O . PHE A 1 92 ? -6.869 4.491 4.651 1.00 95.06 92 PHE A O 1
ATOM 730 N N . ILE A 1 93 ? -7.548 5.381 2.708 1.00 96.06 93 ILE A N 1
ATOM 731 C CA . ILE A 1 93 ? -8.746 6.020 3.269 1.00 96.06 93 ILE A CA 1
ATOM 732 C C . ILE A 1 93 ? -9.668 4.961 3.880 1.00 96.06 93 ILE A C 1
ATOM 734 O O . ILE A 1 93 ? -10.100 5.093 5.026 1.00 96.06 93 ILE A O 1
ATOM 738 N N . TYR A 1 94 ? -9.930 3.877 3.151 1.00 96.12 94 TYR A N 1
ATOM 739 C CA . TYR A 1 94 ? -10.767 2.790 3.646 1.00 96.12 94 TYR A CA 1
ATOM 740 C C . TYR A 1 94 ? -10.182 2.133 4.906 1.00 96.12 94 TYR A C 1
ATOM 742 O O . TYR A 1 94 ? -10.900 1.887 5.878 1.00 96.12 94 TYR A O 1
ATOM 750 N N . MET A 1 95 ? -8.866 1.913 4.935 1.00 95.31 95 MET A N 1
ATOM 751 C CA . MET A 1 95 ? -8.155 1.406 6.108 1.00 95.31 95 MET A CA 1
ATOM 752 C C . MET A 1 95 ? -8.366 2.304 7.336 1.00 95.31 95 MET A C 1
ATOM 754 O O . MET A 1 95 ? -8.639 1.784 8.422 1.00 95.31 95 MET A O 1
ATOM 758 N N . LEU A 1 96 ? -8.277 3.628 7.173 1.00 94.44 96 LEU A N 1
ATOM 759 C CA . LEU A 1 96 ? -8.512 4.588 8.256 1.00 94.44 96 LEU A CA 1
ATOM 760 C C . LEU A 1 96 ? -9.949 4.498 8.782 1.00 94.44 96 LEU A C 1
ATOM 762 O O . LEU A 1 96 ? -10.149 4.449 9.995 1.00 94.44 96 LEU A O 1
ATOM 766 N N . PHE A 1 97 ? -10.946 4.385 7.901 1.00 95.69 97 PHE A N 1
ATOM 767 C CA . PHE A 1 97 ? -12.337 4.179 8.323 1.00 95.69 97 PHE A CA 1
ATOM 768 C C . PHE A 1 97 ? -12.520 2.884 9.119 1.00 95.69 97 PHE A C 1
ATOM 770 O O . PHE A 1 97 ? -13.182 2.881 10.157 1.00 95.69 97 PHE A O 1
ATOM 777 N N . VAL A 1 98 ? -11.892 1.789 8.685 1.00 94.25 98 VAL A N 1
ATOM 778 C CA . VAL A 1 98 ? -11.917 0.512 9.416 1.00 94.25 98 VAL A CA 1
ATOM 779 C C . VAL A 1 98 ? -11.281 0.650 10.803 1.00 94.25 98 VAL A C 1
ATOM 781 O O . VAL A 1 98 ? -11.781 0.068 11.770 1.00 94.25 98 VAL A O 1
ATOM 784 N N . GLN A 1 99 ? -10.197 1.420 10.924 1.00 93.06 99 GLN A N 1
ATOM 785 C CA . GLN A 1 99 ? -9.564 1.713 12.212 1.00 93.06 99 GLN A CA 1
ATOM 786 C C . GLN A 1 99 ? -10.463 2.549 13.122 1.00 93.06 99 GLN A C 1
ATOM 788 O O . GLN A 1 99 ? -10.652 2.174 14.280 1.00 93.06 99 GLN A O 1
ATOM 793 N N . ILE A 1 100 ? -11.047 3.629 12.601 1.00 93.38 100 ILE A N 1
ATOM 794 C CA . ILE A 1 100 ? -11.951 4.508 13.353 1.00 93.38 100 ILE A CA 1
ATOM 795 C C . ILE A 1 100 ? -13.149 3.712 13.870 1.00 93.38 100 ILE A C 1
ATOM 797 O O . ILE A 1 100 ? -13.411 3.729 15.071 1.00 93.38 100 ILE A O 1
ATOM 801 N N . ASN A 1 101 ? -13.812 2.938 13.006 1.00 93.44 101 ASN A N 1
ATOM 802 C CA . ASN A 1 101 ? -14.981 2.150 13.396 1.00 93.44 101 ASN A CA 1
ATOM 803 C C . ASN A 1 101 ? -14.658 1.154 14.516 1.00 93.44 101 ASN A C 1
ATOM 805 O O . ASN A 1 101 ? -15.400 1.070 15.492 1.00 93.44 101 ASN A O 1
ATOM 809 N N . HIS A 1 102 ? -13.524 0.452 14.431 1.00 91.00 102 HIS A N 1
ATOM 810 C CA . HIS A 1 102 ? -13.118 -0.487 15.478 1.00 91.00 102 HIS A CA 1
ATOM 811 C C . HIS A 1 102 ? -12.864 0.195 16.827 1.00 91.00 102 HIS A C 1
ATOM 813 O O . HIS A 1 102 ? -13.209 -0.344 17.880 1.00 91.00 102 HIS A O 1
ATOM 819 N N . VAL A 1 103 ? -12.247 1.377 16.804 1.00 91.00 103 VAL A N 1
ATOM 820 C CA . VAL A 1 103 ? -11.990 2.161 18.014 1.00 91.00 103 VAL A CA 1
ATOM 821 C C . VAL A 1 103 ? -13.310 2.656 18.611 1.00 91.00 103 VAL A C 1
ATOM 823 O O . VAL A 1 103 ? -13.540 2.477 19.806 1.00 91.00 103 VAL A O 1
ATOM 826 N N . THR A 1 104 ? -14.213 3.197 17.792 1.00 91.81 104 THR A N 1
ATOM 827 C CA . THR A 1 104 ? -15.538 3.657 18.235 1.00 91.81 104 THR A CA 1
ATOM 828 C C . THR A 1 104 ? -16.379 2.527 18.833 1.00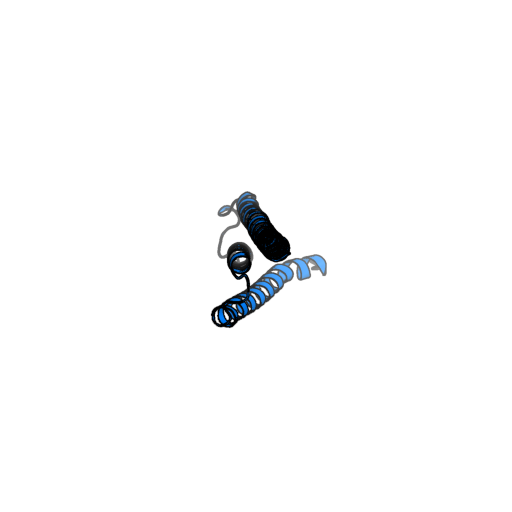 91.81 104 THR A C 1
ATOM 830 O O . THR A 1 104 ? -17.000 2.723 19.877 1.00 91.81 104 THR A O 1
ATOM 833 N N . GLU A 1 105 ? -16.388 1.341 18.219 1.00 90.25 105 GLU A N 1
ATOM 834 C CA . GLU A 1 105 ? -17.092 0.165 18.752 1.00 90.25 105 GLU A CA 1
ATOM 835 C C . GLU A 1 105 ? -16.553 -0.252 20.124 1.00 90.25 105 GLU A C 1
ATOM 837 O O . GLU A 1 105 ? -17.340 -0.501 21.039 1.00 90.25 105 GLU A O 1
ATOM 842 N N . LYS A 1 106 ? -15.226 -0.258 20.304 1.00 87.81 106 LYS A N 1
ATOM 843 C CA . LYS A 1 106 ? -14.608 -0.564 21.602 1.00 87.81 106 LYS A CA 1
ATOM 844 C C . LYS A 1 106 ? -15.009 0.425 22.694 1.00 87.81 106 LYS A C 1
ATOM 846 O O . LYS A 1 106 ? -15.332 -0.001 23.800 1.00 87.81 106 LYS A O 1
ATOM 851 N N . TYR A 1 107 ? -15.025 1.723 22.392 1.00 87.00 107 TYR A N 1
ATOM 852 C CA . TYR A 1 107 ? -15.452 2.740 23.359 1.00 87.00 107 TYR A CA 1
ATOM 853 C C . TYR A 1 107 ? -16.934 2.610 23.739 1.00 87.00 107 TYR A C 1
ATOM 855 O O . TYR A 1 107 ? -17.277 2.755 24.914 1.00 87.00 107 TYR A O 1
ATOM 863 N N . LYS A 1 108 ? -17.816 2.294 22.778 1.00 89.81 108 LYS A N 1
ATOM 864 C CA . LYS A 1 108 ? -19.237 2.029 23.064 1.00 89.81 108 LYS A CA 1
ATOM 865 C C . LYS A 1 108 ? -19.416 0.830 23.996 1.00 89.81 108 LYS A C 1
ATOM 867 O O . LYS A 1 108 ? -20.079 0.968 25.016 1.00 89.81 108 LYS A O 1
ATOM 872 N N . GLN A 1 109 ? -18.754 -0.293 23.706 1.00 88.69 109 GLN A N 1
ATOM 873 C CA . GLN A 1 109 ? -18.821 -1.495 24.549 1.00 88.69 109 GLN A CA 1
ATOM 874 C C . GLN A 1 109 ? -18.382 -1.214 25.993 1.00 88.69 109 GLN A C 1
ATOM 876 O O . GLN A 1 109 ? -19.070 -1.610 26.929 1.00 88.69 109 GLN A O 1
ATOM 881 N N . GLN A 1 110 ? -17.289 -0.468 26.181 1.00 88.00 110 GLN A N 1
ATOM 882 C CA . GLN A 1 110 ? -16.818 -0.089 27.518 1.00 88.00 110 GLN A CA 1
ATOM 883 C C . GLN A 1 110 ? -17.810 0.808 28.268 1.00 88.00 110 GLN A C 1
ATOM 885 O O . GLN A 1 110 ? -17.953 0.679 29.482 1.00 88.00 110 GLN A O 1
ATOM 890 N N . THR A 1 111 ? -18.493 1.713 27.564 1.00 88.19 111 THR A N 1
ATOM 891 C CA . THR A 1 111 ? -19.484 2.615 28.171 1.00 88.19 111 THR A CA 1
ATOM 892 C C . THR A 1 111 ? -20.732 1.839 28.601 1.00 88.19 111 THR A C 1
ATOM 894 O O . THR A 1 111 ? -21.171 1.975 29.743 1.00 88.19 111 THR A O 1
ATOM 897 N N . ASP A 1 112 ? -21.236 0.947 27.742 1.00 88.75 112 ASP A N 1
ATOM 898 C CA . ASP A 1 112 ? -22.405 0.108 28.035 1.00 88.75 112 ASP A CA 1
ATOM 899 C C . ASP A 1 112 ? -22.156 -0.837 29.226 1.00 88.75 112 ASP A C 1
ATOM 901 O O . ASP A 1 112 ? -23.040 -1.047 30.063 1.00 88.75 112 ASP A O 1
ATOM 905 N N . GLU A 1 113 ? -20.953 -1.411 29.334 1.00 87.44 113 GLU A N 1
ATOM 906 C CA . GLU A 1 113 ? -20.557 -2.237 30.483 1.00 87.44 113 GLU A CA 1
ATOM 907 C C . GLU A 1 113 ? -20.529 -1.430 31.787 1.00 87.44 113 GLU A C 1
ATOM 909 O O . GLU A 1 113 ? -21.005 -1.905 32.825 1.00 87.44 113 GLU A O 1
ATOM 914 N N . LEU A 1 114 ? -20.032 -0.191 31.734 1.00 88.38 114 LEU A N 1
ATOM 915 C CA . LEU A 1 114 ? -19.978 0.700 32.891 1.00 88.38 114 LEU A CA 1
ATOM 916 C C . LEU A 1 114 ? -21.385 1.072 33.390 1.00 88.38 114 LEU A C 1
ATOM 918 O O . LEU A 1 114 ? -21.639 1.079 34.600 1.00 88.38 114 LEU A O 1
ATOM 922 N N . ASP A 1 115 ? -22.311 1.341 32.468 1.00 85.94 115 ASP A N 1
ATOM 923 C CA . ASP A 1 115 ? -23.697 1.702 32.782 1.00 85.94 115 ASP A CA 1
ATOM 924 C C . ASP A 1 115 ? -24.510 0.509 33.310 1.00 85.94 115 ASP A C 1
ATOM 926 O O . ASP A 1 115 ? -25.297 0.654 34.259 1.00 85.94 115 ASP A O 1
ATOM 930 N N . ARG A 1 116 ? -24.273 -0.699 32.778 1.00 85.44 116 ARG A N 1
ATOM 931 C CA . ARG A 1 116 ? -24.837 -1.946 33.330 1.00 85.44 116 ARG A CA 1
ATOM 932 C C . ARG A 1 116 ? -24.344 -2.206 34.752 1.00 85.44 116 ARG A C 1
ATOM 934 O O . ARG A 1 116 ? -25.159 -2.515 35.624 1.00 85.44 116 ARG A O 1
ATOM 941 N N . GLY A 1 117 ? -23.047 -2.014 35.003 1.00 82.12 117 GLY A N 1
ATOM 942 C CA . GLY A 1 117 ? -22.455 -2.146 36.336 1.00 82.12 117 GLY A CA 1
ATOM 943 C C . GLY A 1 117 ? -23.100 -1.203 37.356 1.00 82.12 117 GLY A C 1
ATOM 944 O O . GLY A 1 117 ? -23.547 -1.652 38.412 1.00 82.12 117 GLY A O 1
ATOM 945 N N . ARG A 1 118 ? -23.252 0.087 37.016 1.00 79.19 118 ARG A N 1
ATOM 946 C CA . ARG A 1 118 ? -23.917 1.077 37.892 1.00 79.19 118 ARG A CA 1
ATOM 947 C C . ARG A 1 118 ? -25.383 0.748 38.168 1.00 79.19 118 ARG A C 1
ATOM 949 O O . ARG A 1 118 ? -25.859 0.974 39.282 1.00 79.19 118 ARG A O 1
ATOM 956 N N . SER A 1 119 ? -26.101 0.236 37.170 1.00 76.31 119 SER A N 1
ATOM 957 C CA . SER A 1 119 ? -27.515 -0.131 37.313 1.00 76.31 119 SER A CA 1
ATOM 958 C C . SER A 1 119 ? -27.698 -1.290 38.298 1.00 76.31 119 SER A C 1
ATOM 960 O O . SER A 1 119 ? -28.608 -1.255 39.125 1.00 76.31 119 SER A O 1
ATOM 962 N N . GLN A 1 120 ? -26.796 -2.277 38.289 1.00 73.19 120 GLN A N 1
ATOM 963 C CA . GLN A 1 120 ? -26.805 -3.358 39.279 1.00 73.19 120 GLN A CA 1
ATOM 964 C C . GLN A 1 120 ? -26.473 -2.864 40.693 1.00 73.19 120 GLN A C 1
ATOM 966 O O . GLN A 1 120 ? -27.151 -3.259 41.638 1.00 73.19 120 GLN A O 1
ATOM 971 N N . THR A 1 121 ? -25.501 -1.959 40.861 1.00 72.25 121 THR A N 1
ATOM 972 C CA . THR A 1 121 ? -25.171 -1.410 42.192 1.00 72.25 121 THR A CA 1
ATOM 973 C C . THR A 1 121 ? -26.317 -0.586 42.790 1.00 72.25 121 THR A C 1
ATOM 975 O O . THR A 1 121 ? -26.462 -0.543 44.009 1.00 72.25 121 THR A O 1
ATOM 978 N N . ARG A 1 122 ? -27.144 0.063 41.957 1.00 71.81 122 ARG A N 1
ATOM 979 C CA . ARG A 1 122 ? -28.327 0.812 42.416 1.00 71.81 122 ARG A CA 1
ATOM 980 C C . ARG A 1 122 ? -29.452 -0.079 42.940 1.00 71.81 122 ARG A C 1
ATOM 982 O O . ARG A 1 122 ? -30.093 0.317 43.897 1.00 71.81 122 ARG A O 1
ATOM 989 N N . ASN A 1 123 ? -29.673 -1.250 42.345 1.00 69.50 123 ASN A N 1
ATOM 990 C CA . ASN A 1 123 ? -30.746 -2.170 42.753 1.00 69.50 123 ASN A CA 1
ATOM 991 C C . ASN A 1 123 ? -30.427 -2.973 44.031 1.00 69.50 123 ASN A C 1
ATOM 993 O O . ASN A 1 123 ? -31.282 -3.699 44.523 1.00 69.50 123 ASN A O 1
ATOM 997 N N . LEU A 1 124 ? -29.195 -2.880 44.543 1.00 68.69 124 LEU A N 1
ATOM 998 C CA . LEU A 1 124 ? -28.731 -3.566 45.757 1.00 68.69 124 LEU A CA 1
ATOM 999 C C . LEU A 1 124 ? -28.772 -2.678 47.018 1.00 68.69 124 LEU A C 1
ATOM 1001 O O . LEU A 1 124 ? -28.374 -3.140 48.087 1.00 68.69 124 LEU A O 1
ATOM 1005 N N . LYS A 1 125 ? -29.204 -1.417 46.899 1.00 57.00 125 LYS A N 1
ATOM 1006 C CA . LYS A 1 125 ? -29.431 -0.485 48.013 1.00 57.00 125 LYS A CA 1
ATOM 1007 C C . LYS A 1 125 ? -30.919 -0.260 48.214 1.00 57.00 125 LYS A C 1
ATOM 1009 O O . LYS A 1 125 ? -31.300 -0.102 49.391 1.00 57.00 125 LYS A O 1
#

pLDDT: mean 82.91, std 11.57, range [45.66, 97.25]

Radius of gyration: 23.44 Å; chains: 1; bounding box: 59×32×74 Å